Protein AF-A0AA88US37-F1 (afdb_monomer_lite)

pLDDT: mean 75.75, std 15.57, range [38.03, 95.69]

Secondary structure (DSSP, 8-state):
---HHHHHHHHHHTS-PPPSS-HHHHHHHHHHHHHHHHHHHHH---HHHHHHHHH-TT-SS---GGG--

Organism: NCBI:txid112253

Foldseek 3Di:
DQDPVNVVVVVVVVPPPDDPDDPVVVCVVVVQQVVLVVCCVPVVPNPSVVVVVVPPPPDPDDPDPVVPD

InterPro domains:
  IPR017395 Chlorophyllase-like [PF07224] (8-67)

Structure (mmCIF, N/CA/C/O backbone):
data_AF-A0AA88US37-F1
#
_entry.id   AF-A0AA88US37-F1
#
loop_
_atom_site.group_PDB
_atom_site.id
_atom_site.type_symbol
_atom_site.label_atom_id
_atom_site.label_alt_id
_atom_site.label_comp_id
_atom_site.label_asym_id
_atom_site.label_entity_id
_atom_site.label_seq_id
_atom_site.pdbx_PDB_ins_code
_atom_site.Cartn_x
_atom_site.Cartn_y
_atom_site.Cartn_z
_atom_site.occupancy
_atom_site.B_iso_or_equiv
_atom_site.auth_seq_id
_atom_site.auth_comp_id
_atom_site.auth_asym_id
_atom_site.auth_atom_id
_atom_site.pdbx_PDB_model_num
ATOM 1 N N . MET A 1 1 ? 42.131 17.198 -6.881 1.00 47.06 1 MET A N 1
ATOM 2 C CA . MET A 1 1 ? 41.385 17.815 -7.994 1.00 47.06 1 MET A CA 1
ATOM 3 C C . MET A 1 1 ? 40.271 16.835 -8.323 1.00 47.06 1 MET A C 1
ATOM 5 O O . MET A 1 1 ? 40.563 15.797 -8.890 1.00 47.06 1 MET A O 1
ATOM 9 N N . VAL A 1 2 ? 39.063 17.062 -7.796 1.00 54.91 2 VAL A N 1
ATOM 10 C CA . VAL A 1 2 ? 37.905 16.187 -8.056 1.00 54.91 2 VAL A CA 1
ATOM 11 C C . VAL A 1 2 ? 37.467 16.465 -9.487 1.00 54.91 2 VAL A C 1
ATOM 13 O O . VAL A 1 2 ? 37.185 17.617 -9.817 1.00 54.91 2 VAL A O 1
ATOM 16 N N . THR A 1 3 ? 37.501 15.455 -10.347 1.00 65.50 3 THR A N 1
ATOM 17 C CA . THR A 1 3 ? 37.132 15.601 -11.754 1.00 65.50 3 THR A CA 1
ATOM 18 C C . THR A 1 3 ? 35.608 15.552 -11.910 1.00 65.50 3 THR A C 1
ATOM 20 O O . THR A 1 3 ? 34.891 15.006 -11.067 1.00 65.50 3 THR A O 1
ATOM 23 N N . LEU A 1 4 ? 35.084 16.172 -12.973 1.00 68.19 4 LEU A N 1
ATOM 24 C CA . LEU A 1 4 ? 33.642 16.227 -13.268 1.00 68.19 4 LEU A CA 1
ATOM 25 C C . LEU A 1 4 ? 33.034 14.814 -13.459 1.00 68.19 4 LEU A C 1
ATOM 27 O O . LEU A 1 4 ? 31.831 14.602 -13.381 1.00 68.19 4 LEU A O 1
ATOM 31 N N . ASP A 1 5 ? 33.884 13.836 -13.696 1.00 72.75 5 ASP A N 1
ATOM 32 C CA . ASP A 1 5 ? 33.580 12.426 -13.879 1.00 72.75 5 ASP A CA 1
ATOM 33 C C . ASP A 1 5 ? 33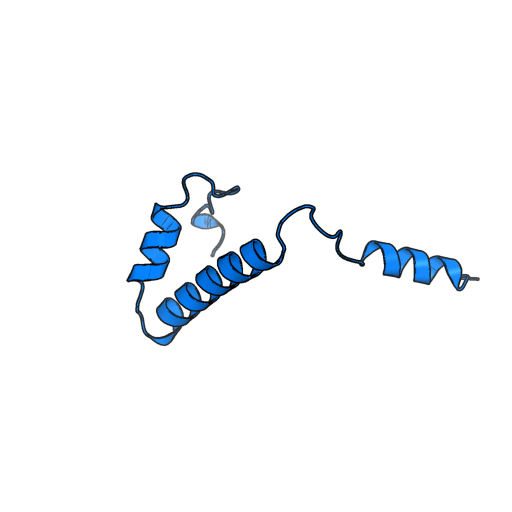.282 11.730 -12.535 1.00 72.75 5 ASP A C 1
ATOM 35 O O . ASP A 1 5 ? 32.373 10.904 -12.456 1.00 72.75 5 ASP A O 1
ATOM 39 N N . ASP A 1 6 ? 33.948 12.130 -11.450 1.00 76.62 6 ASP A N 1
ATOM 40 C CA . ASP A 1 6 ? 33.841 11.489 -10.131 1.00 76.62 6 ASP A CA 1
ATOM 41 C C . ASP A 1 6 ? 32.479 11.769 -9.453 1.00 76.62 6 ASP A C 1
ATOM 43 O O . ASP A 1 6 ? 31.821 10.876 -8.910 1.00 76.62 6 ASP A O 1
ATOM 47 N N . TRP A 1 7 ? 31.980 13.011 -9.543 1.00 74.94 7 TRP A N 1
ATOM 48 C CA . TRP A 1 7 ? 30.651 13.358 -9.012 1.00 74.94 7 TRP A CA 1
ATOM 49 C C . TRP A 1 7 ? 29.512 12.799 -9.874 1.00 74.94 7 TRP A C 1
ATOM 51 O O . TRP A 1 7 ? 28.480 12.420 -9.323 1.00 74.94 7 TRP A O 1
ATOM 61 N N . MET A 1 8 ? 29.702 12.691 -11.195 1.00 73.94 8 MET A N 1
ATOM 62 C CA . MET A 1 8 ? 28.751 12.046 -12.106 1.00 73.94 8 MET A CA 1
ATOM 63 C C . MET A 1 8 ? 28.621 10.553 -11.801 1.00 73.94 8 MET A C 1
ATOM 65 O O . MET A 1 8 ? 27.501 10.060 -11.694 1.00 73.94 8 MET A O 1
ATOM 69 N N . ILE A 1 9 ? 29.734 9.845 -11.568 1.00 71.94 9 ILE A N 1
ATOM 70 C CA . ILE A 1 9 ? 29.720 8.435 -11.142 1.00 71.94 9 ILE A CA 1
ATOM 71 C C . ILE A 1 9 ? 28.947 8.288 -9.825 1.00 71.94 9 ILE A C 1
ATOM 73 O O . ILE A 1 9 ? 28.061 7.435 -9.699 1.00 71.94 9 ILE A O 1
ATOM 77 N N . LYS A 1 10 ? 29.207 9.177 -8.862 1.00 71.75 10 LYS A N 1
ATOM 78 C CA . LYS A 1 10 ? 28.500 9.194 -7.578 1.00 71.75 10 LYS A CA 1
ATOM 79 C C . LYS A 1 10 ? 26.999 9.455 -7.750 1.00 71.75 10 LYS A C 1
ATOM 81 O O . LYS A 1 10 ? 26.196 8.753 -7.139 1.00 71.75 10 LYS A O 1
ATOM 86 N N . LEU A 1 11 ? 26.610 10.369 -8.638 1.00 67.00 11 LEU A N 1
ATOM 87 C CA . LEU A 1 11 ? 25.205 10.620 -8.968 1.00 67.00 11 LEU A CA 1
ATOM 88 C C . LEU A 1 11 ? 24.550 9.420 -9.665 1.00 67.00 11 LEU A C 1
ATOM 90 O O . LEU A 1 11 ? 23.422 9.061 -9.339 1.00 67.00 11 LEU A O 1
ATOM 94 N N . THR A 1 12 ? 25.260 8.751 -10.578 1.00 63.69 12 THR A N 1
ATOM 95 C CA . THR A 1 12 ? 24.746 7.550 -11.256 1.00 63.69 12 THR A CA 1
ATOM 96 C C . THR A 1 12 ? 24.560 6.368 -10.309 1.00 63.69 12 THR A C 1
ATOM 98 O O . THR A 1 12 ? 23.648 5.575 -10.514 1.00 63.69 12 THR A O 1
ATOM 101 N N . SER A 1 13 ? 25.335 6.277 -9.222 1.00 61.97 13 SER A N 1
ATOM 102 C CA . SER A 1 13 ? 25.112 5.266 -8.176 1.00 61.97 13 SER A CA 1
ATOM 103 C C . SER A 1 13 ? 23.820 5.483 -7.375 1.00 61.97 13 SER A C 1
ATOM 105 O O . SER A 1 13 ? 23.314 4.547 -6.760 1.00 61.97 13 SER A O 1
ATOM 107 N N . TRP A 1 14 ? 23.271 6.702 -7.404 1.00 59.91 14 TRP A N 1
ATOM 108 C CA . TRP A 1 14 ? 21.985 7.064 -6.799 1.00 59.91 14 TRP A CA 1
ATOM 109 C C . TRP A 1 14 ? 20.822 6.996 -7.784 1.00 59.91 14 TRP A C 1
ATOM 111 O O . TRP A 1 14 ? 19.671 7.168 -7.382 1.00 59.91 14 TRP A O 1
ATOM 121 N N . VAL A 1 15 ? 21.089 6.733 -9.067 1.00 60.12 15 VAL A N 1
ATOM 122 C CA . VAL A 1 15 ? 20.031 6.397 -10.015 1.00 60.12 15 VAL A CA 1
ATOM 123 C C . VAL A 1 15 ? 19.484 5.054 -9.561 1.00 60.12 15 VAL A C 1
ATOM 125 O O . VAL A 1 15 ? 20.090 4.008 -9.797 1.00 60.12 15 VAL A O 1
ATOM 128 N N . CYS A 1 16 ? 18.367 5.105 -8.830 1.00 66.12 16 CYS A N 1
ATOM 129 C CA . CYS A 1 16 ? 17.655 3.937 -8.339 1.00 66.12 16 CYS A CA 1
ATOM 130 C C . CYS A 1 16 ? 17.604 2.899 -9.455 1.00 66.12 16 CYS A C 1
ATOM 132 O O . CYS A 1 16 ? 17.087 3.187 -10.541 1.00 66.12 16 CYS A O 1
ATOM 134 N N . LYS A 1 17 ? 18.166 1.710 -9.205 1.00 67.75 17 LYS A N 1
ATOM 135 C CA . LYS A 1 17 ? 18.095 0.620 -10.176 1.00 67.75 17 LYS A CA 1
ATOM 136 C C . LYS A 1 17 ? 16.629 0.440 -10.553 1.00 67.75 17 LYS A C 1
ATOM 138 O O . LYS A 1 17 ? 15.781 0.250 -9.681 1.00 67.75 17 LYS A O 1
ATOM 143 N N . SER A 1 18 ? 16.323 0.547 -11.844 1.00 68.31 18 SER A N 1
ATOM 144 C CA . SER A 1 18 ? 15.002 0.147 -12.314 1.00 68.31 18 SER A CA 1
ATOM 145 C C . SER A 1 18 ? 14.876 -1.34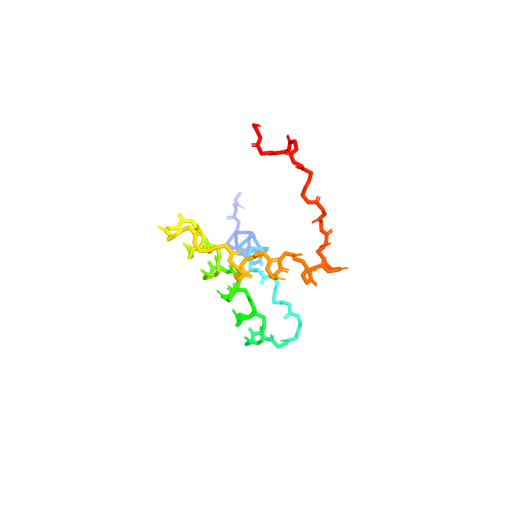5 -12.060 1.00 68.31 18 SER A C 1
ATOM 147 O O . SER A 1 18 ? 15.695 -2.117 -12.549 1.00 68.31 18 SER A O 1
ATOM 149 N N . GLY A 1 19 ? 13.875 -1.732 -11.275 1.00 71.31 19 GLY A N 1
ATOM 150 C CA . GLY A 1 19 ? 13.468 -3.126 -11.210 1.00 71.31 19 GLY A CA 1
ATOM 151 C C . GLY A 1 19 ? 12.971 -3.584 -12.580 1.00 71.31 19 GLY A C 1
ATOM 152 O O . GLY A 1 19 ? 12.352 -2.804 -13.313 1.00 71.31 19 GLY A O 1
ATOM 153 N N . GLU A 1 20 ? 13.254 -4.838 -12.907 1.00 79.62 20 GLU A N 1
ATOM 154 C CA . GLU A 1 20 ? 12.635 -5.534 -14.033 1.00 79.62 20 GLU A CA 1
ATOM 155 C C . GLU A 1 20 ? 11.167 -5.860 -13.701 1.00 79.62 20 GLU A C 1
ATOM 157 O O . GLU A 1 20 ? 10.842 -6.152 -12.548 1.00 79.62 20 GLU A O 1
ATOM 162 N N . GLY A 1 21 ? 10.277 -5.805 -14.699 1.00 83.44 21 GLY A N 1
ATOM 163 C CA . GLY A 1 21 ? 8.850 -6.134 -14.555 1.00 83.44 21 GLY A CA 1
ATOM 164 C C . GLY A 1 21 ? 7.873 -4.969 -14.771 1.00 83.44 21 GLY A C 1
ATOM 165 O O . GLY A 1 21 ? 8.246 -3.866 -15.180 1.00 83.44 21 GLY A O 1
ATOM 166 N N . ASP A 1 22 ? 6.587 -5.231 -14.518 1.00 88.81 22 ASP A N 1
ATOM 167 C CA . ASP A 1 22 ? 5.501 -4.275 -14.758 1.00 88.81 22 ASP A CA 1
ATOM 168 C C . ASP A 1 22 ? 5.463 -3.174 -13.682 1.00 88.81 22 ASP A C 1
ATOM 170 O O . ASP A 1 22 ? 4.993 -3.348 -12.551 1.00 88.81 22 ASP A O 1
ATOM 174 N N . LYS A 1 23 ? 5.963 -1.997 -14.065 1.00 86.25 23 LYS A N 1
ATOM 175 C CA . LYS A 1 23 ? 6.008 -0.804 -13.213 1.00 86.25 23 LYS A CA 1
ATOM 176 C C . LYS A 1 23 ? 4.620 -0.249 -12.910 1.00 86.25 23 LYS A C 1
ATOM 178 O O . LYS A 1 23 ? 4.454 0.376 -11.864 1.00 86.25 23 LYS A O 1
ATOM 183 N N . GLU A 1 24 ? 3.649 -0.424 -13.801 1.00 89.69 24 GLU A N 1
ATOM 184 C CA . GLU A 1 24 ? 2.280 0.029 -13.566 1.00 89.69 24 GLU A CA 1
ATOM 185 C C . GLU A 1 24 ? 1.623 -0.826 -12.485 1.00 89.69 24 GLU A C 1
ATOM 187 O O . GLU A 1 24 ? 1.064 -0.282 -11.531 1.00 89.69 24 GLU A O 1
ATOM 192 N N . LEU A 1 25 ? 1.773 -2.147 -12.578 1.00 88.19 25 LEU A N 1
ATOM 193 C CA . LEU A 1 25 ? 1.264 -3.082 -11.578 1.00 88.19 25 LEU A CA 1
ATOM 194 C C . LEU A 1 25 ? 1.879 -2.809 -10.197 1.00 88.19 25 LEU A C 1
ATOM 196 O O . LEU A 1 25 ? 1.152 -2.687 -9.210 1.00 88.19 25 LEU A O 1
ATOM 200 N N . MET A 1 26 ? 3.199 -2.609 -10.132 1.00 86.69 26 MET A N 1
ATOM 201 C CA . MET A 1 26 ? 3.898 -2.262 -8.889 1.00 86.69 26 MET A CA 1
ATOM 202 C C . MET A 1 26 ? 3.414 -0.927 -8.302 1.00 86.69 26 MET A C 1
ATOM 204 O O . MET A 1 26 ? 3.083 -0.865 -7.118 1.00 86.69 26 MET A O 1
ATOM 208 N N . ARG A 1 27 ? 3.277 0.126 -9.121 1.00 88.62 27 ARG A N 1
ATOM 209 C CA . ARG A 1 27 ? 2.763 1.429 -8.662 1.00 88.62 27 ARG A CA 1
ATOM 210 C C . ARG A 1 27 ? 1.327 1.338 -8.154 1.00 88.62 27 ARG A C 1
ATOM 212 O O . ARG A 1 27 ? 1.032 1.935 -7.125 1.00 88.62 27 ARG A O 1
ATOM 219 N N . ARG A 1 28 ? 0.449 0.595 -8.838 1.00 89.75 28 ARG A N 1
ATOM 220 C CA . ARG A 1 28 ? -0.943 0.380 -8.404 1.00 89.75 28 ARG A CA 1
ATOM 221 C C . ARG A 1 28 ? -1.002 -0.366 -7.070 1.00 89.75 28 ARG A C 1
ATOM 223 O O . ARG A 1 28 ? -1.733 0.059 -6.181 1.00 89.75 28 ARG A O 1
ATOM 230 N N . GLY A 1 29 ? -0.198 -1.419 -6.908 1.00 88.75 29 GLY A N 1
ATOM 231 C CA . GLY A 1 29 ? -0.104 -2.171 -5.655 1.00 88.75 29 GLY A CA 1
ATOM 232 C C . GLY A 1 29 ? 0.375 -1.305 -4.487 1.00 88.75 29 GLY A C 1
ATOM 233 O O . GLY A 1 29 ? -0.299 -1.221 -3.463 1.00 88.75 29 GLY A O 1
ATOM 234 N N . VAL A 1 30 ? 1.496 -0.595 -4.661 1.00 89.00 30 VAL A N 1
ATOM 235 C CA . VAL A 1 30 ? 2.048 0.299 -3.628 1.00 89.00 30 VAL A CA 1
ATOM 236 C C . VAL A 1 30 ? 1.080 1.438 -3.302 1.00 89.00 30 VAL A C 1
ATOM 238 O O . VAL A 1 30 ? 0.854 1.725 -2.129 1.00 89.00 30 VAL A O 1
ATOM 241 N N . ALA A 1 31 ? 0.466 2.062 -4.312 1.00 90.12 31 ALA A N 1
ATOM 242 C CA . ALA A 1 31 ? -0.518 3.119 -4.097 1.00 90.12 31 ALA A CA 1
ATOM 243 C C . ALA A 1 31 ? -1.719 2.624 -3.275 1.00 90.12 31 ALA A C 1
ATOM 245 O O . ALA A 1 31 ? -2.151 3.325 -2.363 1.00 90.12 31 ALA A O 1
ATOM 246 N N . GLY A 1 32 ? -2.214 1.408 -3.536 1.00 90.88 32 GLY A N 1
ATOM 247 C CA . GLY A 1 32 ? -3.287 0.796 -2.748 1.00 90.88 32 GLY A CA 1
ATOM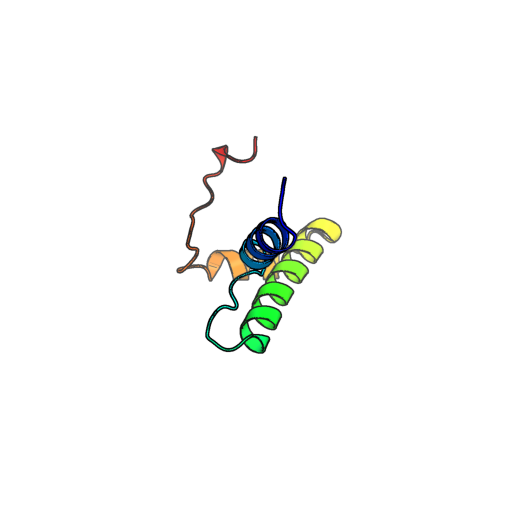 248 C C . GLY A 1 32 ? -2.917 0.618 -1.272 1.00 90.88 32 GLY A C 1
ATOM 249 O O . GLY A 1 32 ? -3.699 0.983 -0.397 1.00 90.88 32 GLY A O 1
ATOM 250 N N . ILE A 1 33 ? -1.697 0.147 -0.988 1.00 90.56 33 ILE A N 1
ATOM 251 C CA . ILE A 1 33 ? -1.185 0.000 0.386 1.00 90.56 33 ILE A CA 1
ATOM 252 C C . ILE A 1 33 ? -1.121 1.359 1.093 1.00 90.56 33 ILE A C 1
ATOM 254 O O . ILE A 1 33 ? -1.580 1.494 2.228 1.00 90.56 33 ILE A O 1
ATOM 258 N N . VAL A 1 34 ? -0.582 2.379 0.419 1.00 93.25 34 VAL A N 1
ATOM 259 C CA . VAL A 1 34 ? -0.460 3.733 0.977 1.00 93.25 34 VAL A CA 1
ATOM 260 C C . VAL A 1 34 ? -1.837 4.332 1.272 1.00 93.25 34 VAL A C 1
ATOM 262 O O . VAL A 1 34 ? -2.039 4.889 2.349 1.00 93.25 34 VAL A O 1
ATOM 265 N N . VAL A 1 35 ? -2.805 4.189 0.364 1.00 93.94 35 VAL A N 1
ATOM 266 C CA . VAL A 1 35 ? -4.174 4.689 0.574 1.00 93.94 35 V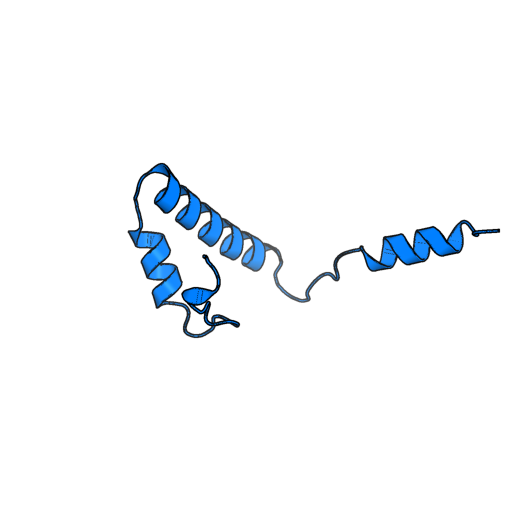AL A CA 1
ATOM 267 C C . VAL A 1 35 ? -4.853 3.980 1.745 1.00 93.94 35 VAL A C 1
ATOM 269 O O . VAL A 1 35 ? -5.430 4.656 2.596 1.00 93.94 35 VAL A O 1
ATOM 272 N N . ALA A 1 36 ? -4.740 2.652 1.841 1.00 92.50 36 ALA A N 1
ATOM 273 C CA . ALA A 1 36 ? -5.296 1.892 2.961 1.00 92.50 36 ALA A CA 1
ATOM 274 C C . ALA A 1 36 ? -4.692 2.332 4.306 1.00 92.50 36 ALA A C 1
ATOM 276 O O . ALA A 1 36 ? -5.413 2.497 5.290 1.00 92.50 36 ALA A O 1
ATOM 277 N N . PHE A 1 37 ? -3.381 2.599 4.347 1.00 91.56 37 PHE A N 1
ATOM 278 C CA . PHE A 1 37 ? -2.722 3.149 5.531 1.00 91.56 37 PHE A CA 1
ATOM 279 C C . PHE A 1 37 ? -3.244 4.546 5.892 1.00 91.56 37 PHE A C 1
ATOM 281 O O . PHE A 1 37 ? -3.562 4.802 7.052 1.00 91.56 37 PHE A O 1
ATOM 288 N N . ILE A 1 38 ? -3.378 5.444 4.912 1.00 95.69 38 ILE A N 1
ATOM 289 C CA . ILE A 1 38 ? -3.879 6.807 5.143 1.00 95.69 38 ILE A CA 1
ATOM 290 C C . ILE A 1 38 ? -5.323 6.778 5.661 1.00 95.69 38 ILE A C 1
ATOM 292 O O . ILE A 1 38 ? -5.642 7.506 6.600 1.00 95.69 38 ILE A O 1
ATOM 296 N N . ARG A 1 39 ? -6.188 5.926 5.096 1.00 93.00 39 ARG A N 1
ATOM 297 C CA . ARG A 1 39 ? -7.568 5.738 5.577 1.00 93.00 39 ARG A CA 1
ATOM 298 C C . ARG A 1 39 ? -7.592 5.232 7.017 1.00 93.00 39 ARG A C 1
ATOM 300 O O . ARG A 1 39 ? -8.272 5.822 7.853 1.00 93.00 39 ARG A O 1
ATOM 307 N N . ALA A 1 40 ? -6.782 4.226 7.335 1.00 93.88 40 ALA A N 1
ATOM 308 C CA . ALA A 1 40 ? -6.657 3.713 8.695 1.00 93.88 40 ALA A CA 1
ATOM 309 C C . ALA A 1 40 ? -6.152 4.769 9.685 1.00 93.88 40 ALA A C 1
ATOM 311 O O . ALA A 1 40 ? -6.642 4.835 10.812 1.00 93.88 40 ALA A O 1
ATOM 312 N N . PHE A 1 41 ? -5.191 5.596 9.271 1.00 92.12 41 PHE A N 1
ATOM 313 C CA . PHE A 1 41 ? -4.591 6.619 10.121 1.00 92.12 41 PHE A CA 1
ATOM 314 C C . PHE A 1 41 ? -5.523 7.815 10.354 1.00 92.12 41 PHE A C 1
ATOM 316 O O . PHE A 1 41 ? -5.683 8.252 11.489 1.00 92.12 41 PHE A O 1
ATOM 323 N N . LEU A 1 42 ? -6.149 8.340 9.297 1.00 95.06 42 LEU A N 1
ATOM 324 C CA . LEU A 1 42 ? -6.965 9.556 9.378 1.00 95.06 42 LEU A CA 1
ATOM 325 C C . LEU A 1 42 ? -8.420 9.286 9.763 1.00 95.06 42 LEU A C 1
ATOM 327 O O . LEU A 1 42 ? -9.028 10.099 10.452 1.00 95.06 42 LEU A O 1
ATOM 331 N N . GLN A 1 43 ? -8.994 8.181 9.288 1.00 93.44 43 GLN A N 1
ATOM 332 C CA . GLN A 1 43 ? -10.420 7.873 9.448 1.00 93.44 43 GLN A CA 1
ATOM 333 C C . GLN A 1 43 ? -10.664 6.733 10.442 1.00 93.44 43 GLN A C 1
ATOM 335 O O . GLN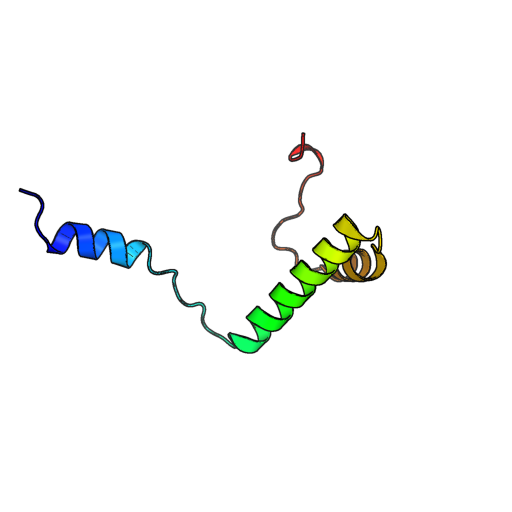 A 1 43 ? -11.810 6.450 10.775 1.00 93.44 43 GLN A O 1
ATOM 340 N N . GLY A 1 44 ? -9.610 6.056 10.911 1.00 92.25 44 GLY A N 1
ATOM 341 C CA . GLY A 1 44 ? -9.739 4.869 11.759 1.00 92.25 44 GLY A CA 1
ATOM 342 C C . GLY A 1 44 ? -10.234 3.622 11.015 1.00 92.25 44 GLY A C 1
ATOM 343 O O . GLY A 1 44 ? -10.411 2.580 11.644 1.00 92.25 44 GLY A O 1
ATOM 344 N N . ASP A 1 45 ? -10.431 3.704 9.696 1.00 91.81 45 ASP A N 1
ATOM 345 C CA . ASP A 1 45 ? -10.892 2.602 8.850 1.00 91.81 45 ASP A CA 1
ATOM 346 C C . ASP A 1 45 ? -9.745 1.623 8.563 1.00 91.81 45 ASP A C 1
ATOM 348 O O . ASP A 1 45 ? -8.885 1.858 7.713 1.00 91.81 45 ASP A O 1
ATOM 352 N N . ARG A 1 46 ? -9.713 0.525 9.323 1.00 91.25 46 ARG A N 1
ATOM 353 C CA . ARG A 1 46 ? -8.640 -0.480 9.285 1.00 91.25 46 ARG A CA 1
ATOM 354 C C . ARG A 1 46 ? -8.982 -1.709 8.451 1.00 91.25 46 ARG A C 1
ATOM 356 O O . ARG A 1 46 ? -8.171 -2.632 8.420 1.00 91.25 46 ARG A O 1
ATOM 363 N N . GLU A 1 47 ? -10.154 -1.779 7.823 1.00 91.19 47 GLU A N 1
ATOM 364 C CA . GLU A 1 47 ? -10.610 -3.011 7.167 1.00 91.19 47 GLU A CA 1
ATOM 365 C C . GLU A 1 47 ? -9.703 -3.402 5.997 1.00 91.19 47 GLU A C 1
ATOM 367 O O . GLU A 1 47 ? -9.154 -4.508 5.981 1.00 91.19 47 GLU A O 1
ATOM 372 N N . GLU A 1 48 ? -9.464 -2.468 5.073 1.00 87.12 48 GLU A N 1
ATOM 373 C CA . GLU A 1 48 ? -8.579 -2.678 3.921 1.00 87.12 48 GLU A CA 1
ATOM 374 C C . GLU A 1 48 ? -7.143 -2.970 4.358 1.00 87.12 48 GLU A C 1
ATOM 376 O O . GLU A 1 48 ? -6.514 -3.904 3.860 1.00 87.12 48 GLU A O 1
ATOM 381 N N . LEU A 1 49 ? -6.629 -2.216 5.335 1.00 88.12 49 LEU A N 1
ATOM 382 C CA . LEU A 1 49 ? -5.270 -2.404 5.834 1.00 88.12 49 LEU A CA 1
ATOM 383 C C . LEU A 1 49 ? -5.097 -3.783 6.491 1.00 88.12 49 LEU A C 1
ATOM 385 O O . LEU A 1 49 ? -4.124 -4.480 6.212 1.00 88.12 49 LEU A O 1
ATOM 389 N N . ASN A 1 50 ? -6.057 -4.221 7.308 1.00 88.50 50 ASN A N 1
ATOM 390 C CA . ASN A 1 50 ? -6.033 -5.545 7.928 1.00 88.50 50 ASN A CA 1
ATOM 391 C C . ASN A 1 50 ? -6.148 -6.667 6.893 1.00 88.50 50 ASN A C 1
ATOM 393 O O . ASN A 1 50 ? -5.510 -7.707 7.055 1.00 88.50 50 ASN A O 1
ATOM 397 N N . ALA A 1 51 ? -6.950 -6.481 5.842 1.00 87.44 51 ALA A N 1
ATOM 398 C CA . ALA A 1 51 ? -7.042 -7.439 4.746 1.00 87.44 51 ALA A CA 1
ATOM 399 C C . ALA A 1 51 ? -5.700 -7.565 4.006 1.00 87.44 51 ALA A C 1
ATOM 401 O O . ALA A 1 51 ? -5.233 -8.683 3.789 1.00 87.44 51 ALA A O 1
ATOM 402 N N . ILE A 1 52 ? -5.037 -6.440 3.710 1.00 85.12 52 ILE A N 1
ATOM 403 C CA . ILE A 1 52 ? -3.700 -6.411 3.099 1.00 85.12 52 ILE A CA 1
ATOM 404 C C . ILE A 1 52 ? -2.686 -7.137 3.992 1.00 85.12 52 ILE A C 1
ATOM 406 O O . ILE A 1 52 ? -1.992 -8.038 3.518 1.00 85.12 52 ILE A O 1
ATOM 410 N N . VAL A 1 53 ? -2.646 -6.823 5.292 1.00 82.62 53 VAL A N 1
ATOM 411 C CA . VAL A 1 53 ? -1.732 -7.463 6.254 1.00 82.62 53 VAL A CA 1
ATOM 412 C C . VAL A 1 53 ? -1.977 -8.972 6.339 1.00 82.62 53 VAL A C 1
ATOM 414 O O . VAL A 1 53 ? -1.030 -9.750 6.230 1.00 82.62 53 VAL A O 1
ATOM 417 N N . LYS A 1 54 ? -3.238 -9.411 6.458 1.00 82.25 54 LYS A N 1
ATOM 418 C CA . LYS A 1 54 ? -3.600 -10.840 6.503 1.00 82.25 54 LYS A CA 1
ATOM 419 C C . LYS A 1 54 ? -3.299 -11.575 5.198 1.00 82.25 54 LYS A C 1
ATOM 421 O O . LYS A 1 54 ? -2.978 -12.757 5.235 1.00 82.25 54 LYS A O 1
ATOM 426 N N . SER A 1 55 ? -3.396 -10.891 4.058 1.00 74.94 55 SER A N 1
ATOM 427 C CA . SER A 1 55 ? -3.058 -11.464 2.751 1.00 74.94 55 SER A CA 1
ATOM 428 C C . SER A 1 55 ? -1.548 -11.641 2.543 1.00 74.94 55 SER A C 1
ATOM 430 O O . SER A 1 55 ? -1.134 -12.363 1.636 1.00 74.94 55 SER A O 1
ATOM 432 N N . SER A 1 56 ? -0.712 -11.023 3.388 1.00 59.56 56 SER A N 1
ATOM 433 C CA . SER A 1 56 ? 0.744 -11.051 3.249 1.00 59.56 56 SER A CA 1
ATOM 434 C C . SER A 1 56 ? 1.371 -12.355 3.771 1.00 59.56 56 SER A C 1
ATOM 436 O O . SER A 1 56 ? 2.162 -12.380 4.704 1.00 59.56 56 SER A O 1
ATOM 438 N N . GLY A 1 57 ? 1.102 -13.473 3.093 1.00 57.31 57 GLY A N 1
ATOM 439 C CA . GLY A 1 57 ? 1.932 -14.685 3.212 1.00 57.31 57 GLY A CA 1
ATOM 440 C C . GLY A 1 57 ? 3.357 -14.520 2.646 1.00 57.31 57 GLY A C 1
ATOM 441 O O . GLY A 1 57 ? 4.130 -15.471 2.650 1.00 57.31 57 GLY A O 1
ATOM 442 N N . VAL A 1 58 ? 3.688 -13.331 2.121 1.00 52.81 58 VAL A N 1
ATOM 443 C CA . VAL A 1 58 ? 4.886 -13.012 1.317 1.00 52.81 58 VAL A CA 1
ATOM 444 C C . VAL A 1 58 ? 5.521 -11.681 1.763 1.00 52.81 58 VAL A C 1
ATOM 446 O O . VAL A 1 58 ? 6.218 -11.027 0.993 1.00 52.81 58 VAL A O 1
ATOM 449 N N . ALA A 1 59 ? 5.262 -11.210 2.987 1.00 49.72 59 ALA A N 1
ATOM 450 C CA . ALA A 1 59 ? 6.005 -10.063 3.505 1.00 49.72 59 ALA A CA 1
ATOM 451 C C . ALA A 1 59 ? 7.493 -10.462 3.631 1.00 49.72 59 ALA A C 1
ATOM 453 O O . ALA A 1 59 ? 7.787 -11.415 4.354 1.00 49.72 59 ALA A O 1
ATOM 454 N N . PRO A 1 60 ? 8.444 -9.774 2.961 1.00 49.62 60 PRO A N 1
ATOM 455 C CA . PRO A 1 60 ? 9.869 -10.118 3.037 1.00 49.62 60 PRO A CA 1
ATOM 456 C C . PRO A 1 60 ? 10.453 -9.957 4.443 1.00 49.62 60 PRO A C 1
ATOM 458 O O . PRO A 1 60 ? 11.564 -10.409 4.706 1.00 49.62 60 PRO A O 1
ATOM 461 N N . ILE A 1 61 ? 9.724 -9.277 5.331 1.00 53.56 61 ILE A N 1
ATOM 462 C CA . ILE A 1 61 ? 10.132 -9.016 6.699 1.00 53.56 61 ILE A CA 1
ATOM 463 C C . ILE A 1 61 ? 8.900 -9.076 7.608 1.00 53.56 61 ILE A C 1
ATOM 465 O O . ILE A 1 61 ? 7.905 -8.382 7.384 1.00 53.56 61 ILE A O 1
ATOM 469 N N . GLN A 1 62 ? 8.947 -9.947 8.615 1.00 54.81 62 GLN A N 1
ATOM 470 C CA . GLN A 1 62 ? 8.072 -9.839 9.777 1.00 54.81 62 GLN A CA 1
ATOM 471 C C . GLN A 1 62 ? 8.569 -8.618 10.558 1.00 54.81 62 GLN A C 1
ATOM 473 O O . GLN A 1 62 ? 9.727 -8.580 10.967 1.00 54.81 62 GLN A O 1
ATOM 478 N N . LEU A 1 63 ? 7.733 -7.589 10.693 1.00 54.66 63 LEU A N 1
ATOM 479 C CA . LEU A 1 63 ? 8.047 -6.461 11.566 1.00 54.66 63 LEU A CA 1
ATOM 480 C C . LEU A 1 63 ? 7.874 -6.938 13.007 1.00 54.6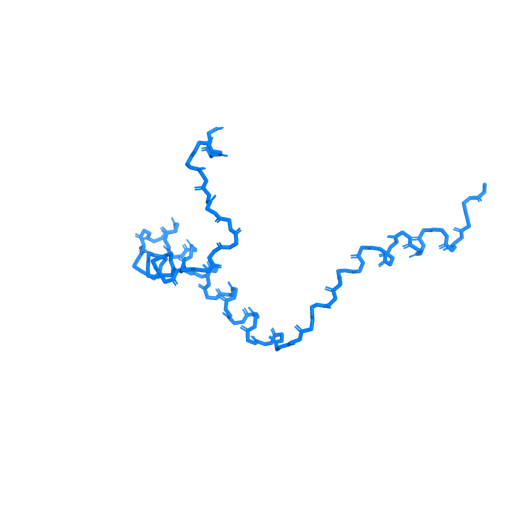6 63 LEU A C 1
ATOM 482 O O . LEU A 1 63 ? 6.743 -7.159 13.444 1.00 54.66 63 LEU A O 1
ATOM 486 N N . ASP A 1 64 ? 8.985 -7.126 13.719 1.00 57.44 64 ASP A N 1
ATOM 487 C CA . ASP A 1 64 ? 8.941 -7.409 15.149 1.00 57.44 64 ASP A CA 1
ATOM 488 C C . ASP A 1 64 ? 8.343 -6.195 15.886 1.00 57.44 64 ASP A C 1
ATOM 490 O O . ASP A 1 64 ? 8.818 -5.069 15.692 1.00 57.44 64 ASP A O 1
ATOM 494 N N . PRO A 1 65 ? 7.317 -6.390 16.737 1.00 58.84 65 PRO A N 1
ATOM 495 C CA . PRO A 1 65 ? 6.642 -5.303 17.453 1.00 58.84 65 PRO A CA 1
ATOM 496 C C . PRO A 1 65 ? 7.583 -4.421 18.287 1.00 58.84 65 PRO A C 1
ATOM 498 O O . PRO A 1 65 ? 7.281 -3.256 18.532 1.00 58.84 65 PRO A O 1
ATOM 501 N N . GLU A 1 66 ? 8.728 -4.961 18.707 1.00 59.59 66 GLU A N 1
ATOM 502 C CA . GLU A 1 66 ? 9.697 -4.296 19.583 1.00 59.59 66 GLU A CA 1
ATOM 503 C C . GLU A 1 66 ? 10.564 -3.238 18.876 1.00 59.59 66 GLU A C 1
ATOM 505 O O . GLU A 1 66 ? 11.294 -2.510 19.539 1.00 59.59 66 GLU A O 1
ATOM 510 N N . GLN A 1 67 ? 10.482 -3.101 17.545 1.00 55.06 67 GLN A N 1
ATOM 511 C CA . GLN A 1 67 ? 11.264 -2.103 16.793 1.00 55.06 67 GLN A CA 1
ATOM 512 C C . GLN A 1 67 ? 10.557 -0.747 16.618 1.00 55.06 67 GLN A C 1
ATOM 514 O O . GLN A 1 67 ? 11.103 0.152 15.979 1.00 55.06 67 GLN A O 1
ATOM 519 N N . ILE A 1 68 ? 9.347 -0.588 17.170 1.00 54.81 68 ILE A N 1
ATOM 520 C CA . ILE A 1 68 ? 8.534 0.641 17.086 1.00 54.81 68 ILE A CA 1
ATOM 521 C C . ILE A 1 68 ? 8.355 1.276 18.481 1.00 54.81 68 ILE A C 1
ATOM 523 O O . ILE A 1 68 ? 7.272 1.754 18.818 1.00 54.81 68 ILE A O 1
ATOM 527 N N . THR A 1 69 ? 9.388 1.238 19.328 1.00 38.03 69 THR A N 1
ATOM 528 C CA . THR A 1 69 ? 9.435 1.966 20.613 1.00 38.03 69 THR A CA 1
ATOM 529 C C . THR A 1 69 ? 10.671 2.847 20.686 1.00 38.03 69 THR A C 1
ATOM 531 O O . THR A 1 69 ? 11.757 2.364 20.302 1.00 38.03 69 THR A O 1
#

Sequence (69 aa):
MVTLDDWMIKLTSWVCKSGEGDKELMRRGVAGIVVAFIRAFLQGDREELNAIVKSSGVAPIQLDPEQIT

Radius of gyration: 18.72 Å; chains: 1; bounding box: 52×32×35 Å